Protein AF-A0AA35XHD4-F1 (afdb_monomer_lite)

pLDDT: mean 83.15, std 9.58, range [37.91, 94.62]

Radius of gyration: 16.81 Å; chains: 1; bounding box: 45×22×47 Å

Foldseek 3Di:
DVQVLCVVQVPPDPPCSPVVVVVVVVVVCVVPVVVVVDDPVVVLVVLLVVLVVVLVCCPVHLENDPPDHDPVLVVLLVVLVCLVVRDDPDNSSVVSNVVRVSVVSSNVRVVVVVVVVVD

Structure (mmCIF, N/CA/C/O backbone):
data_AF-A0AA35XHD4-F1
#
_entry.id   AF-A0AA35XHD4-F1
#
loop_
_atom_site.group_PDB
_atom_site.id
_atom_site.type_symbol
_atom_site.label_atom_id
_atom_site.label_alt_id
_atom_site.label_comp_id
_atom_site.label_asym_id
_atom_site.label_entity_id
_atom_site.label_seq_id
_atom_site.pdbx_PDB_ins_code
_atom_site.Cartn_x
_atom_site.Cartn_y
_atom_site.Cartn_z
_atom_site.occupancy
_atom_site.B_iso_or_equiv
_atom_site.auth_seq_id
_atom_site.auth_comp_id
_atom_site.auth_asym_id
_atom_site.auth_atom_id
_atom_site.pdbx_PDB_model_num
ATOM 1 N N . MET A 1 1 ? 9.744 -9.802 -11.964 1.00 55.06 1 MET A N 1
ATOM 2 C CA . MET A 1 1 ? 8.903 -9.117 -12.979 1.00 55.06 1 MET A CA 1
ATOM 3 C C . MET A 1 1 ? 7.653 -9.921 -13.329 1.00 55.06 1 MET A C 1
ATOM 5 O O . MET A 1 1 ? 6.597 -9.325 -13.461 1.00 55.06 1 MET A O 1
ATOM 9 N N . GLN A 1 2 ? 7.755 -11.251 -13.447 1.00 57.47 2 GLN A N 1
ATOM 10 C CA . GLN A 1 2 ? 6.635 -12.116 -13.845 1.00 57.47 2 GLN A CA 1
ATOM 11 C C . GLN A 1 2 ? 5.450 -12.074 -12.864 1.00 57.47 2 GLN A C 1
ATOM 13 O O . GLN A 1 2 ? 4.314 -11.956 -13.306 1.00 57.47 2 GLN A O 1
ATOM 18 N N . HIS A 1 3 ? 5.718 -12.063 -11.554 1.00 66.94 3 HIS A N 1
ATOM 19 C CA . HIS A 1 3 ? 4.668 -12.111 -10.529 1.00 66.94 3 HIS A CA 1
ATOM 20 C C . HIS A 1 3 ? 3.717 -10.904 -10.541 1.00 66.94 3 HIS A C 1
ATOM 22 O O . HIS A 1 3 ? 2.505 -11.082 -10.545 1.00 66.94 3 HIS A O 1
ATOM 28 N N . THR A 1 4 ? 4.230 -9.671 -10.618 1.00 71.94 4 THR A N 1
ATOM 29 C CA . THR A 1 4 ? 3.362 -8.483 -10.689 1.00 71.94 4 THR A CA 1
ATOM 30 C C . THR A 1 4 ? 2.694 -8.352 -12.053 1.00 71.94 4 THR A C 1
ATOM 32 O O . THR A 1 4 ? 1.507 -8.054 -12.118 1.00 71.94 4 THR A O 1
ATOM 35 N N . ALA A 1 5 ? 3.404 -8.644 -13.148 1.00 75.50 5 ALA A N 1
ATOM 36 C CA . ALA A 1 5 ? 2.818 -8.611 -14.489 1.00 75.50 5 ALA A CA 1
ATOM 37 C C . ALA A 1 5 ? 1.604 -9.549 -14.623 1.00 75.50 5 ALA A C 1
ATOM 39 O O . ALA A 1 5 ? 0.631 -9.186 -15.275 1.00 75.50 5 ALA A O 1
ATOM 40 N N . GLN A 1 6 ? 1.634 -10.717 -13.973 1.00 73.12 6 GLN A N 1
ATOM 41 C CA . GLN A 1 6 ? 0.514 -11.657 -13.966 1.00 73.12 6 GLN A CA 1
ATOM 42 C C . GLN A 1 6 ? -0.758 -11.043 -13.370 1.00 73.12 6 GLN A C 1
ATOM 44 O O . G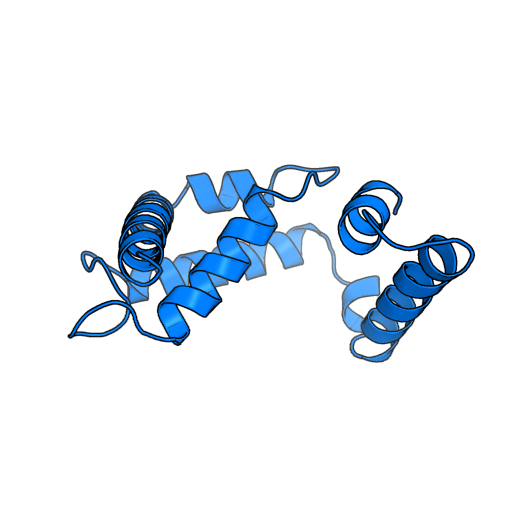LN A 1 6 ? -1.818 -11.165 -13.976 1.00 73.12 6 GLN A O 1
ATOM 49 N N . VAL A 1 7 ? -0.650 -10.341 -12.238 1.00 74.62 7 VAL A N 1
ATOM 50 C CA . VAL A 1 7 ? -1.793 -9.681 -11.580 1.00 74.62 7 VAL A CA 1
ATOM 51 C C . VAL A 1 7 ? -2.334 -8.529 -12.431 1.00 74.62 7 VAL A C 1
ATOM 53 O O . VAL A 1 7 ? -3.537 -8.409 -12.623 1.00 74.62 7 VAL A O 1
ATOM 56 N N . TYR A 1 8 ? -1.455 -7.711 -13.016 1.00 74.94 8 TYR A N 1
ATOM 57 C CA . TYR A 1 8 ? -1.875 -6.585 -13.861 1.00 74.94 8 TYR A CA 1
ATOM 58 C C . TYR A 1 8 ? -2.496 -7.009 -15.200 1.00 74.94 8 TYR A C 1
ATOM 60 O O . TYR A 1 8 ? -3.154 -6.198 -15.851 1.00 74.94 8 TYR A O 1
ATOM 68 N N . CYS A 1 9 ? -2.258 -8.243 -15.652 1.00 80.06 9 CYS A N 1
ATOM 69 C CA . CYS A 1 9 ? -2.640 -8.695 -16.991 1.00 80.06 9 CYS A CA 1
ATOM 70 C C . CYS A 1 9 ? -3.555 -9.913 -17.025 1.00 80.06 9 CYS A C 1
ATOM 72 O O . CYS A 1 9 ? -3.860 -10.390 -18.123 1.00 80.06 9 CYS A O 1
ATOM 74 N N . SER A 1 10 ? -4.014 -10.411 -15.875 1.00 75.25 10 SER A N 1
ATOM 75 C CA . SER A 1 10 ? -4.993 -11.494 -15.808 1.00 75.25 10 SER A CA 1
ATOM 76 C C . SER A 1 10 ? -6.322 -11.022 -16.413 1.00 75.25 10 SER A C 1
ATOM 78 O O . SER A 1 10 ? -7.141 -10.408 -15.738 1.00 75.25 10 SER A O 1
ATOM 80 N N . GLY A 1 11 ? -6.501 -11.247 -17.715 1.00 82.31 11 GLY A N 1
ATOM 81 C CA . GLY A 1 11 ? -7.702 -10.875 -18.469 1.00 82.31 11 GLY A CA 1
ATOM 82 C C . GLY A 1 11 ? -7.446 -10.031 -19.722 1.00 82.31 11 GLY A C 1
ATOM 83 O O . GLY A 1 11 ? -8.382 -9.774 -20.474 1.00 82.31 11 GLY A O 1
ATOM 84 N N . MET A 1 12 ? -6.202 -9.618 -19.993 1.00 87.19 12 MET A N 1
ATOM 85 C CA . MET A 1 12 ? -5.890 -8.812 -21.183 1.00 87.19 12 MET A CA 1
ATOM 86 C C . MET A 1 12 ? -5.514 -9.678 -22.402 1.00 87.19 12 MET A C 1
ATOM 88 O O . MET A 1 12 ? -4.706 -10.604 -22.268 1.00 87.19 12 MET A O 1
ATOM 92 N N . PRO A 1 13 ? -6.020 -9.362 -23.612 1.00 89.00 13 PRO A N 1
ATOM 93 C CA . PRO A 1 13 ? -5.636 -10.060 -24.835 1.00 89.00 13 PRO A CA 1
ATOM 94 C C . PRO A 1 13 ? -4.213 -9.695 -25.285 1.00 89.00 13 PRO A C 1
ATOM 96 O O . PRO A 1 13 ? -3.611 -8.705 -24.853 1.00 89.00 13 PRO A O 1
ATOM 99 N N . TRP A 1 14 ? -3.656 -10.500 -26.190 1.00 86.19 14 TRP A N 1
ATOM 100 C CA . TRP A 1 14 ? -2.427 -10.138 -26.895 1.00 86.19 14 TRP A CA 1
ATOM 101 C C . TRP A 1 14 ? -2.704 -8.968 -27.859 1.00 86.19 14 TRP A C 1
ATOM 103 O O . TRP A 1 14 ? -3.748 -8.981 -28.510 1.00 86.19 14 TRP A O 1
ATOM 113 N N . PRO A 1 15 ? -1.813 -7.961 -27.973 1.00 89.69 15 PRO A N 1
ATOM 114 C CA . PRO A 1 15 ? -0.488 -7.837 -27.346 1.00 89.69 15 PRO A CA 1
ATOM 115 C C . PRO A 1 15 ? -0.474 -7.071 -26.010 1.00 89.69 15 PRO A C 1
ATOM 117 O O . PRO A 1 15 ? 0.578 -6.968 -25.373 1.00 89.69 15 PRO A O 1
ATOM 120 N N . LEU A 1 16 ? -1.618 -6.541 -25.563 1.00 87.75 16 LEU A N 1
ATOM 121 C CA . LEU A 1 16 ? -1.720 -5.645 -24.403 1.00 87.75 16 LEU A CA 1
ATOM 122 C C . LEU A 1 16 ? -1.140 -6.248 -23.120 1.00 87.75 16 LEU A C 1
ATOM 124 O O . LEU A 1 16 ? -0.461 -5.541 -22.378 1.00 87.75 16 LEU A O 1
ATOM 128 N N . ARG A 1 17 ? -1.295 -7.561 -22.912 1.00 87.19 17 ARG A N 1
ATOM 129 C CA . ARG A 1 17 ? -0.718 -8.271 -21.754 1.00 87.19 17 ARG A CA 1
ATOM 130 C C . ARG A 1 17 ? 0.805 -8.129 -21.602 1.00 87.19 17 ARG A C 1
ATOM 132 O O . ARG A 1 17 ? 1.339 -8.358 -20.525 1.00 87.19 17 ARG A O 1
ATOM 139 N N . HIS A 1 18 ? 1.521 -7.808 -22.680 1.00 84.44 18 HIS A N 1
ATOM 140 C CA . HIS A 1 18 ? 2.971 -7.596 -22.651 1.00 84.44 18 HIS A CA 1
ATOM 141 C C . HIS A 1 18 ? 3.328 -6.111 -22.574 1.00 84.44 18 HIS A C 1
ATOM 143 O O . HIS A 1 18 ? 4.277 -5.735 -21.889 1.00 84.44 18 HIS A O 1
ATOM 149 N N . ILE A 1 19 ? 2.552 -5.268 -23.255 1.00 89.81 19 ILE A N 1
ATOM 150 C CA . ILE A 1 19 ? 2.818 -3.832 -23.365 1.00 89.81 19 ILE A CA 1
ATOM 151 C C . ILE A 1 19 ? 2.460 -3.108 -22.062 1.00 89.81 19 ILE A C 1
ATOM 153 O O . ILE A 1 19 ? 3.233 -2.279 -21.586 1.00 89.81 19 ILE A O 1
ATOM 157 N N . VAL A 1 20 ? 1.316 -3.432 -21.451 1.00 89.56 20 VAL A N 1
ATOM 158 C CA . VAL A 1 20 ? 0.798 -2.710 -20.278 1.00 89.56 20 VAL A CA 1
ATOM 159 C C . VAL A 1 20 ? 1.745 -2.785 -19.071 1.00 89.56 20 VAL A C 1
ATOM 161 O O . VAL A 1 20 ? 2.054 -1.727 -18.522 1.00 89.56 20 VAL A O 1
ATOM 164 N N . PRO A 1 21 ? 2.288 -3.950 -18.661 1.00 89.06 21 PRO A N 1
ATOM 165 C CA . PRO A 1 21 ? 3.240 -4.007 -17.549 1.00 89.06 21 PRO A CA 1
ATOM 166 C C . PRO A 1 21 ? 4.514 -3.213 -17.818 1.00 89.06 21 PRO A C 1
ATOM 168 O O . PRO A 1 21 ? 5.066 -2.598 -16.904 1.00 89.06 21 PRO A O 1
ATOM 171 N N . TRP A 1 22 ? 4.983 -3.227 -19.069 1.00 88.06 22 TRP A N 1
ATOM 172 C CA . TRP A 1 22 ? 6.163 -2.474 -19.473 1.00 88.06 22 TRP A CA 1
ATOM 173 C C . TRP A 1 22 ? 5.916 -0.967 -19.360 1.00 88.06 22 TRP A C 1
ATOM 175 O O . TRP A 1 22 ? 6.699 -0.284 -18.702 1.00 88.06 22 TRP A O 1
ATOM 185 N N . LEU A 1 23 ? 4.793 -0.474 -19.895 1.00 90.19 23 LEU A N 1
ATOM 186 C CA . LEU A 1 23 ? 4.395 0.932 -19.782 1.00 90.19 23 LEU A CA 1
ATOM 187 C C . LEU A 1 23 ? 4.224 1.360 -18.322 1.00 90.19 23 LEU A C 1
ATOM 189 O O . LEU A 1 23 ? 4.778 2.378 -17.920 1.00 90.19 23 LEU A O 1
ATOM 193 N N . ARG A 1 24 ? 3.525 0.561 -17.505 1.00 87.94 24 ARG A N 1
ATOM 194 C CA . ARG A 1 24 ? 3.319 0.860 -16.079 1.00 87.94 24 ARG A CA 1
ATOM 195 C C . ARG A 1 24 ? 4.625 0.936 -15.307 1.00 87.94 24 ARG A C 1
ATOM 197 O O . ARG A 1 24 ? 4.802 1.817 -14.472 1.00 87.94 24 ARG A O 1
ATOM 204 N N . ARG A 1 25 ? 5.566 0.036 -15.591 1.00 86.44 25 ARG A N 1
ATOM 205 C CA . ARG A 1 25 ? 6.887 0.103 -14.971 1.00 86.44 25 ARG A CA 1
ATOM 206 C C . ARG A 1 25 ? 7.653 1.334 -15.443 1.00 86.44 25 ARG A C 1
ATOM 208 O O . ARG A 1 25 ? 8.231 2.008 -14.602 1.00 86.44 25 ARG A O 1
ATOM 215 N N . ALA A 1 26 ? 7.666 1.620 -16.744 1.00 87.88 26 ALA A N 1
ATOM 216 C CA . ALA A 1 26 ? 8.344 2.797 -17.281 1.00 87.88 26 ALA A CA 1
ATOM 217 C C . A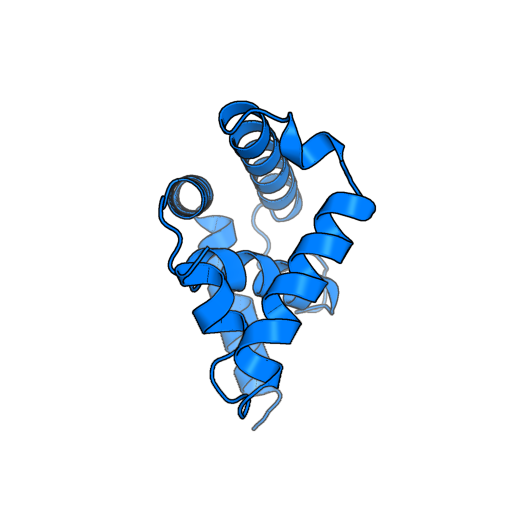LA A 1 26 ? 7.815 4.086 -16.633 1.00 87.88 26 ALA A C 1
ATOM 219 O O . ALA A 1 26 ? 8.607 4.889 -16.156 1.00 87.88 26 ALA A O 1
ATOM 220 N N . GLU A 1 27 ? 6.492 4.215 -16.509 1.00 88.94 27 GLU A N 1
ATOM 221 C CA . GLU A 1 27 ? 5.824 5.326 -15.825 1.00 88.94 27 GLU A CA 1
ATOM 222 C C . GLU A 1 27 ? 6.300 5.486 -14.371 1.00 88.94 27 GLU A C 1
ATOM 224 O O . GLU A 1 27 ? 6.699 6.578 -13.970 1.00 88.94 27 GLU A O 1
ATOM 229 N N . LEU A 1 28 ? 6.327 4.400 -13.589 1.00 85.50 28 LEU A N 1
ATOM 230 C CA . LEU A 1 28 ? 6.792 4.433 -12.195 1.00 85.50 28 LEU A CA 1
ATOM 231 C C . LEU A 1 28 ? 8.267 4.837 -12.078 1.00 85.50 28 LEU A C 1
ATOM 233 O O . LEU A 1 28 ? 8.621 5.638 -11.215 1.00 85.50 28 LEU A O 1
ATOM 237 N N . LEU A 1 29 ? 9.118 4.300 -12.955 1.00 85.62 29 LEU A N 1
ATOM 238 C CA . LEU A 1 29 ? 10.549 4.607 -12.969 1.00 85.62 29 LEU A CA 1
ATOM 239 C C . LEU A 1 29 ? 10.833 6.049 -13.397 1.00 85.62 29 LEU A C 1
ATOM 241 O O . LEU A 1 29 ? 11.790 6.648 -12.914 1.00 85.62 29 LEU A O 1
ATOM 245 N N . TRP A 1 30 ? 10.017 6.600 -14.296 1.00 85.81 30 TRP A N 1
ATOM 246 C CA . TRP A 1 30 ? 10.121 7.995 -14.720 1.00 85.81 30 TRP A CA 1
ATOM 247 C C . TRP A 1 30 ? 9.611 8.958 -1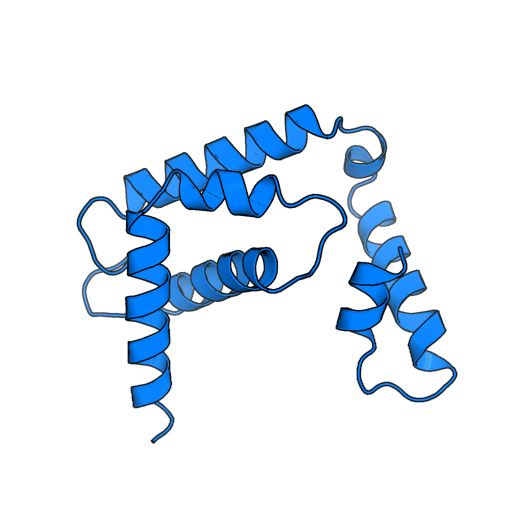3.656 1.00 85.81 30 TRP A C 1
ATOM 249 O O . TRP A 1 30 ? 10.192 10.026 -13.484 1.00 85.81 30 TRP A O 1
ATOM 259 N N . ARG A 1 31 ? 8.546 8.586 -12.935 1.00 86.19 31 ARG A N 1
ATOM 260 C CA . ARG A 1 31 ? 7.969 9.439 -11.893 1.00 86.19 31 ARG A CA 1
ATOM 261 C C . ARG A 1 31 ? 8.889 9.571 -10.686 1.00 86.19 31 ARG A C 1
ATOM 263 O O . ARG A 1 31 ? 9.019 10.665 -10.154 1.00 86.19 31 ARG A O 1
ATOM 270 N N . ASP A 1 32 ? 9.530 8.479 -10.279 1.00 83.44 32 ASP A N 1
ATOM 271 C CA . ASP A 1 32 ? 10.418 8.464 -9.120 1.00 83.44 32 ASP A CA 1
ATOM 272 C C . ASP A 1 32 ? 11.629 7.556 -9.360 1.00 83.44 32 ASP A C 1
ATOM 274 O O . ASP A 1 32 ? 11.673 6.385 -8.967 1.00 83.44 32 ASP A O 1
ATOM 278 N N . TRP A 1 33 ? 12.673 8.134 -9.954 1.00 82.62 33 TRP A N 1
ATOM 279 C CA . TRP A 1 33 ? 13.952 7.448 -10.167 1.00 82.62 33 TRP A CA 1
ATOM 280 C C . TRP A 1 33 ? 14.597 6.973 -8.853 1.00 82.62 33 TRP A C 1
ATOM 282 O O . TRP A 1 33 ? 15.354 6.003 -8.849 1.00 82.62 33 TRP A O 1
ATOM 292 N N . LYS A 1 34 ? 14.258 7.623 -7.729 1.00 83.19 34 LYS A N 1
ATOM 293 C CA . LYS A 1 34 ? 14.735 7.296 -6.379 1.00 83.19 34 LYS A CA 1
ATOM 294 C C . LYS A 1 34 ? 14.493 5.824 -6.022 1.00 83.19 34 LYS A C 1
ATOM 296 O O . LYS A 1 34 ? 15.347 5.202 -5.394 1.00 83.19 34 LYS A O 1
ATOM 301 N N . TRP A 1 35 ? 13.388 5.222 -6.463 1.00 79.94 35 TRP A N 1
ATOM 302 C CA . TRP A 1 35 ? 13.080 3.821 -6.141 1.00 79.94 35 TRP A CA 1
ATOM 303 C C . TRP A 1 35 ? 14.032 2.810 -6.794 1.00 79.94 35 TRP A C 1
ATOM 305 O O . TRP A 1 35 ? 14.090 1.669 -6.350 1.00 79.94 35 TRP A O 1
ATOM 315 N N . LEU A 1 36 ? 14.799 3.202 -7.820 1.00 80.81 36 LEU A N 1
ATOM 316 C CA . LEU A 1 36 ? 15.817 2.333 -8.428 1.00 80.81 36 LEU A CA 1
ATOM 317 C C . LEU A 1 36 ? 17.075 2.199 -7.572 1.00 80.81 36 LEU A C 1
ATOM 319 O O . LEU A 1 36 ? 17.774 1.194 -7.674 1.00 80.81 36 LEU A O 1
ATOM 323 N N . THR A 1 37 ? 17.381 3.222 -6.777 1.00 84.50 37 THR A N 1
ATOM 324 C CA . THR A 1 37 ? 18.594 3.293 -5.954 1.00 84.50 37 THR A CA 1
ATOM 325 C C . THR A 1 37 ? 18.316 3.056 -4.474 1.00 84.50 37 THR A C 1
ATOM 327 O O . THR A 1 37 ? 19.252 2.827 -3.710 1.00 84.50 37 THR A O 1
ATOM 330 N N . THR A 1 38 ? 17.044 3.097 -4.070 1.00 86.62 38 THR A N 1
ATOM 331 C CA . THR A 1 38 ? 16.630 2.867 -2.684 1.00 86.62 38 THR A CA 1
ATOM 332 C C . THR A 1 38 ? 16.868 1.411 -2.310 1.00 86.62 38 THR A C 1
ATOM 334 O O . THR A 1 38 ? 16.492 0.494 -3.048 1.00 86.62 38 THR A O 1
ATOM 337 N N . LYS A 1 39 ? 17.500 1.193 -1.156 1.00 90.50 39 LYS A N 1
ATOM 338 C CA . LYS A 1 39 ? 17.728 -0.156 -0.652 1.00 90.50 39 LYS A CA 1
ATOM 339 C C . LYS A 1 39 ? 16.419 -0.748 -0.167 1.00 90.50 39 LYS A C 1
ATOM 341 O O . LYS A 1 39 ? 15.537 -0.053 0.329 1.00 90.50 39 LYS A O 1
ATOM 346 N N . LYS A 1 40 ? 16.314 -2.064 -0.289 1.00 89.38 40 LYS A N 1
ATOM 347 C CA . LYS A 1 40 ? 15.143 -2.813 0.155 1.00 89.38 40 LYS A CA 1
ATOM 348 C C . LYS A 1 40 ? 14.859 -2.566 1.640 1.00 89.38 40 LYS A C 1
ATOM 350 O O . LYS A 1 40 ? 13.709 -2.373 2.010 1.00 89.38 40 LYS A O 1
ATOM 355 N N . GLU A 1 41 ? 15.902 -2.519 2.461 1.00 90.69 41 GLU A N 1
ATOM 356 C CA . GLU A 1 41 ? 15.816 -2.307 3.908 1.00 90.69 41 GLU A CA 1
ATOM 357 C C . GLU A 1 41 ? 15.196 -0.947 4.249 1.00 90.69 41 GLU A C 1
ATOM 359 O O . GLU A 1 41 ? 14.331 -0.879 5.120 1.00 90.69 41 GLU A O 1
ATOM 364 N N . ASP A 1 42 ? 15.562 0.105 3.511 1.00 91.50 42 ASP A N 1
ATOM 365 C CA . ASP A 1 42 ? 14.999 1.447 3.689 1.00 91.50 42 ASP A CA 1
ATOM 366 C C . ASP A 1 42 ? 13.493 1.446 3.367 1.00 91.50 42 ASP A C 1
ATOM 368 O O . ASP A 1 42 ? 12.691 2.005 4.110 1.00 91.50 42 ASP A O 1
ATOM 372 N N . ILE A 1 43 ? 13.082 0.738 2.304 1.00 90.56 43 ILE A N 1
ATOM 373 C CA . ILE A 1 43 ? 11.664 0.598 1.923 1.00 90.56 43 ILE A CA 1
ATOM 374 C C . ILE A 1 43 ? 10.877 -0.136 3.013 1.00 90.56 43 ILE A C 1
ATOM 376 O O . ILE A 1 43 ? 9.761 0.259 3.347 1.00 90.56 43 ILE A O 1
ATOM 380 N N . LEU A 1 44 ? 11.444 -1.208 3.573 1.00 92.12 44 LEU A N 1
ATOM 381 C CA . LEU A 1 44 ? 10.811 -1.952 4.663 1.00 92.12 44 LEU A CA 1
ATOM 382 C C . LEU A 1 44 ? 10.704 -1.099 5.931 1.00 92.12 44 LEU A C 1
ATOM 384 O O . LEU A 1 44 ? 9.696 -1.181 6.633 1.00 92.12 44 LEU A O 1
ATOM 388 N N . GLN A 1 45 ? 11.708 -0.269 6.218 1.00 94.44 45 GLN A N 1
ATOM 389 C CA . GLN A 1 45 ? 11.685 0.651 7.352 1.00 94.44 45 GLN A CA 1
ATOM 390 C C . GLN A 1 45 ? 10.616 1.737 7.179 1.00 94.44 45 GLN A C 1
ATOM 392 O O . GLN A 1 45 ? 9.830 1.964 8.101 1.00 94.44 45 GLN A O 1
ATOM 397 N N . ASP A 1 46 ? 10.535 2.353 6.000 1.00 92.38 46 ASP A N 1
ATOM 398 C CA . ASP A 1 46 ? 9.496 3.333 5.671 1.00 92.38 46 ASP A CA 1
ATOM 399 C C . ASP A 1 46 ? 8.098 2.704 5.764 1.00 92.38 46 ASP A C 1
ATOM 401 O O . ASP A 1 46 ? 7.166 3.298 6.313 1.00 92.38 46 ASP A O 1
ATOM 405 N N . PHE A 1 47 ? 7.951 1.464 5.291 1.00 92.44 47 PHE A N 1
ATOM 406 C CA . PHE A 1 47 ? 6.696 0.727 5.381 1.00 92.44 47 PHE A CA 1
ATOM 407 C C . PHE A 1 47 ? 6.299 0.413 6.832 1.00 92.44 47 PHE A C 1
ATOM 409 O O . PHE A 1 47 ? 5.139 0.610 7.201 1.00 92.44 47 PHE A O 1
ATOM 416 N N . ARG A 1 48 ? 7.253 0.001 7.682 1.00 94.19 48 ARG A N 1
ATOM 417 C CA . ARG A 1 48 ? 7.031 -0.160 9.132 1.00 94.19 48 ARG A CA 1
ATOM 418 C C . ARG A 1 48 ? 6.587 1.153 9.772 1.00 94.19 48 ARG A C 1
ATOM 420 O O . ARG A 1 48 ? 5.595 1.164 10.491 1.00 94.19 48 ARG A O 1
ATOM 427 N N . ALA A 1 49 ? 7.249 2.266 9.458 1.00 94.62 49 ALA A N 1
ATOM 428 C CA . ALA A 1 49 ? 6.886 3.579 9.990 1.00 94.62 49 ALA A CA 1
ATOM 429 C C . ALA A 1 49 ? 5.465 4.012 9.576 1.00 94.62 49 ALA A C 1
ATOM 431 O O . ALA A 1 49 ? 4.727 4.588 10.380 1.00 94.62 49 ALA A O 1
ATOM 432 N N . ALA A 1 50 ? 5.051 3.702 8.343 1.00 92.00 50 ALA A N 1
ATOM 433 C CA . ALA A 1 50 ? 3.683 3.933 7.886 1.00 92.00 50 ALA A CA 1
ATOM 434 C C . ALA A 1 50 ? 2.668 3.057 8.643 1.00 92.00 50 ALA A C 1
ATOM 436 O O . ALA A 1 50 ? 1.643 3.569 9.099 1.00 92.00 50 ALA A O 1
ATOM 437 N N . CYS A 1 51 ? 2.966 1.766 8.832 1.00 91.38 51 CYS A N 1
ATOM 438 C CA . CYS A 1 51 ? 2.131 0.859 9.623 1.00 91.38 51 CYS A CA 1
ATOM 439 C C . CYS A 1 51 ? 2.019 1.323 11.081 1.00 91.38 51 CYS A C 1
ATOM 441 O O . CYS A 1 51 ? 0.913 1.372 11.611 1.00 91.38 51 CYS A O 1
ATOM 443 N N . ASP A 1 52 ? 3.117 1.769 11.696 1.00 93.69 52 ASP A N 1
ATOM 444 C CA . ASP A 1 52 ? 3.128 2.361 13.038 1.00 93.69 52 ASP A CA 1
ATOM 445 C C . ASP A 1 52 ? 2.212 3.584 13.132 1.00 93.69 52 ASP A C 1
ATOM 447 O O . ASP A 1 52 ? 1.458 3.733 14.096 1.00 93.69 52 ASP A O 1
ATOM 451 N N . ALA A 1 53 ? 2.284 4.488 12.154 1.00 92.44 53 ALA A N 1
ATOM 452 C CA . ALA A 1 53 ? 1.459 5.689 12.132 1.00 92.44 53 ALA A CA 1
ATOM 453 C C . ALA A 1 53 ? -0.032 5.344 11.996 1.00 92.44 53 ALA A C 1
ATOM 455 O O . ALA A 1 53 ? -0.857 5.893 12.729 1.00 92.44 53 ALA A O 1
ATOM 456 N N . LEU A 1 54 ? -0.369 4.403 11.107 1.00 90.38 54 LEU A N 1
ATOM 457 C CA . LEU A 1 54 ? -1.736 3.913 10.914 1.00 90.38 54 LEU A CA 1
ATOM 458 C C . LEU A 1 54 ? -2.256 3.208 12.170 1.00 90.38 54 LEU A C 1
ATOM 460 O O . LEU A 1 54 ? -3.333 3.546 12.655 1.00 90.38 54 LEU A O 1
ATOM 464 N N . HIS A 1 55 ? -1.465 2.300 12.742 1.00 89.88 55 HIS A N 1
ATOM 465 C CA . HIS A 1 55 ? -1.766 1.593 13.984 1.00 89.88 55 HIS A CA 1
ATOM 466 C C . HIS A 1 55 ? -2.058 2.572 15.125 1.00 89.88 55 HIS A C 1
ATOM 468 O O . HIS A 1 55 ? -3.084 2.455 15.793 1.00 89.88 55 HIS A O 1
ATOM 474 N N . LYS A 1 56 ? -1.182 3.566 15.331 1.00 91.56 56 LYS A N 1
ATOM 475 C CA . LYS A 1 56 ? -1.342 4.588 16.378 1.00 91.56 56 LYS A CA 1
ATOM 476 C C . LYS A 1 56 ? -2.570 5.457 16.143 1.00 91.56 56 LYS A C 1
ATOM 478 O O . LYS A 1 56 ? -3.254 5.817 17.097 1.00 91.56 56 LYS A O 1
ATOM 483 N N . ARG A 1 57 ? -2.841 5.811 14.883 1.00 89.81 57 ARG A N 1
ATOM 484 C CA . ARG A 1 57 ? -4.005 6.622 14.516 1.00 89.81 57 ARG A CA 1
ATOM 485 C C . ARG A 1 57 ? -5.313 5.868 14.745 1.00 89.81 57 ARG A C 1
ATOM 487 O O . ARG A 1 57 ? -6.274 6.485 15.195 1.00 89.81 57 ARG A O 1
ATOM 494 N N . LEU A 1 58 ? -5.334 4.574 14.442 1.00 89.00 58 LEU A N 1
ATOM 495 C CA . LEU A 1 58 ? -6.481 3.700 14.664 1.00 89.00 58 LEU A CA 1
ATOM 496 C C . LEU A 1 58 ? -6.711 3.461 16.166 1.00 89.00 58 LEU A C 1
ATOM 498 O O . LEU A 1 58 ? -7.836 3.559 16.656 1.00 89.00 58 LEU A O 1
ATOM 502 N N . GLY A 1 59 ? -5.639 3.204 16.921 1.00 88.31 59 GLY A N 1
ATOM 503 C CA . GLY A 1 59 ? -5.714 2.916 18.351 1.00 88.31 59 GLY A CA 1
ATOM 504 C C . GLY A 1 59 ? -6.624 1.717 18.627 1.00 88.31 59 GLY A C 1
ATOM 505 O O . GLY A 1 59 ? -6.413 0.641 18.071 1.00 88.31 59 GLY A O 1
ATOM 506 N N . ASN A 1 60 ? -7.649 1.933 19.458 1.00 85.19 60 ASN A N 1
ATOM 507 C CA . ASN A 1 60 ? -8.676 0.941 19.805 1.00 85.19 60 ASN A CA 1
ATOM 508 C C . ASN A 1 60 ? -9.988 1.130 19.021 1.00 85.19 60 ASN A C 1
ATOM 510 O O . ASN A 1 60 ? -11.027 0.632 19.447 1.00 85.19 60 ASN A O 1
ATOM 514 N N . ARG A 1 61 ? -9.977 1.922 17.944 1.00 84.62 61 ARG A N 1
ATOM 515 C CA . ARG A 1 61 ? -11.161 2.158 17.111 1.00 84.62 61 ARG A CA 1
ATOM 516 C C . ARG A 1 61 ? -11.231 1.124 15.993 1.00 84.62 61 ARG A C 1
ATOM 518 O O . ARG A 1 61 ? -10.206 0.649 15.518 1.00 84.62 61 ARG A O 1
ATOM 525 N N . ASP A 1 62 ? -12.445 0.868 15.522 1.00 81.81 62 ASP A N 1
ATOM 526 C CA . ASP A 1 62 ? -12.697 -0.022 14.384 1.00 81.81 62 ASP A CA 1
ATOM 527 C C . ASP A 1 62 ? -12.644 0.700 13.022 1.00 81.81 62 ASP A C 1
ATOM 529 O O . ASP A 1 62 ? -12.694 0.058 11.976 1.00 81.81 62 ASP A O 1
ATOM 533 N N . ALA A 1 63 ? -12.535 2.034 13.031 1.00 83.75 63 ALA A N 1
ATOM 534 C CA . ALA A 1 63 ? -12.385 2.895 11.859 1.00 83.75 63 ALA A CA 1
ATOM 535 C C . ALA A 1 63 ? -11.567 4.155 12.203 1.00 83.75 63 ALA A C 1
ATOM 537 O O . ALA A 1 63 ? -11.462 4.552 13.370 1.00 83.75 63 ALA A O 1
ATOM 538 N N . PHE A 1 64 ? -11.000 4.811 11.189 1.00 84.81 64 PHE A N 1
ATOM 539 C CA . PHE A 1 64 ? -10.215 6.039 11.349 1.00 84.81 64 PHE A CA 1
ATOM 540 C C . PHE A 1 64 ? -11.056 7.256 11.742 1.00 84.81 64 PHE A C 1
ATOM 542 O O . PHE A 1 64 ? -10.519 8.201 12.333 1.00 84.81 64 PHE A O 1
ATOM 549 N N . PHE A 1 65 ? -12.349 7.247 11.420 1.00 82.25 65 PHE A N 1
ATOM 550 C CA . PHE A 1 65 ? -13.281 8.327 11.722 1.00 82.25 65 PHE A CA 1
ATOM 551 C C . PHE A 1 65 ? -14.510 7.819 12.470 1.00 82.25 65 PHE A C 1
ATOM 553 O O . PHE A 1 65 ? -14.913 6.663 12.353 1.00 82.25 65 PHE A O 1
ATOM 560 N N . ASP A 1 66 ? -15.105 8.718 13.246 1.00 77.38 66 ASP A N 1
ATOM 561 C CA . ASP A 1 66 ? -16.332 8.444 13.981 1.00 77.38 66 ASP A CA 1
ATOM 562 C C . ASP A 1 66 ? -17.529 8.503 13.012 1.00 77.38 66 ASP A C 1
ATOM 564 O O . ASP A 1 66 ? -17.606 9.397 12.169 1.00 77.38 66 ASP A O 1
ATOM 568 N N . GLY A 1 67 ? -18.462 7.549 13.119 1.00 77.25 67 GLY A N 1
ATOM 569 C CA . GLY A 1 67 ? -19.634 7.457 12.232 1.00 77.25 67 GLY A CA 1
ATOM 570 C C . GLY A 1 67 ? -19.602 6.325 11.197 1.00 77.25 67 GLY A C 1
ATOM 571 O O . GLY A 1 67 ? -20.516 6.240 10.381 1.00 77.25 67 GLY A O 1
ATOM 572 N N . GLY A 1 68 ? -18.605 5.435 11.252 1.00 74.44 68 GLY A N 1
ATOM 573 C CA . GLY A 1 68 ? -18.526 4.230 10.418 1.00 74.44 68 GLY A CA 1
ATOM 574 C C . GLY A 1 68 ? -17.442 4.296 9.332 1.00 74.44 68 GLY A C 1
ATOM 575 O O . GLY A 1 68 ? -16.637 5.228 9.330 1.00 74.44 68 GLY A O 1
ATOM 576 N N . PRO A 1 69 ? -17.398 3.307 8.417 1.00 80.06 69 PRO A N 1
ATOM 577 C CA . PRO A 1 69 ? -16.390 3.233 7.363 1.00 80.06 69 PRO A CA 1
ATOM 578 C C . PRO A 1 69 ? -16.440 4.466 6.462 1.00 80.06 69 PRO A C 1
ATOM 580 O O . PRO A 1 69 ? -17.444 4.735 5.801 1.00 80.06 69 PRO A O 1
ATOM 583 N N . SER A 1 70 ? -15.340 5.201 6.396 1.00 84.81 70 SER A N 1
ATOM 584 C CA . SER A 1 70 ? -15.158 6.305 5.462 1.00 84.81 70 SER A CA 1
ATOM 585 C C . SER A 1 70 ? -14.465 5.841 4.176 1.00 84.81 70 SER A C 1
ATOM 587 O O . SER A 1 70 ? -13.856 4.773 4.110 1.00 84.81 70 SER A O 1
ATOM 589 N N . CYS A 1 71 ? -14.481 6.690 3.145 1.00 84.50 71 CYS A N 1
ATOM 590 C CA . CYS A 1 71 ? -13.708 6.461 1.919 1.00 84.50 71 CYS A CA 1
ATOM 591 C C . CYS A 1 71 ? -12.207 6.256 2.208 1.00 84.50 71 CYS A C 1
ATOM 593 O O . CYS A 1 71 ? -11.546 5.457 1.546 1.00 84.50 71 CYS A 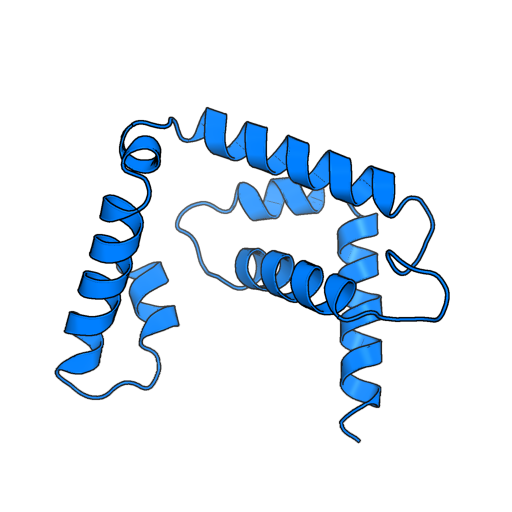O 1
ATOM 595 N N . LEU A 1 72 ? -11.677 6.922 3.240 1.00 85.62 72 LEU A N 1
ATOM 596 C CA . LEU A 1 72 ? -10.293 6.736 3.663 1.00 85.62 72 LEU A CA 1
ATOM 597 C C . LEU A 1 72 ? -10.059 5.323 4.205 1.00 85.62 72 LEU A C 1
ATOM 599 O O . LEU A 1 72 ? -9.047 4.715 3.868 1.00 85.62 72 LEU A O 1
ATOM 603 N N . ASP A 1 73 ? -10.991 4.785 4.996 1.00 85.69 73 ASP A N 1
ATOM 604 C CA . ASP A 1 73 ? -10.879 3.430 5.540 1.00 85.69 73 ASP A CA 1
ATOM 605 C C . ASP A 1 73 ? -10.836 2.385 4.421 1.00 85.69 73 ASP A C 1
ATOM 607 O O . ASP A 1 73 ? -9.992 1.489 4.428 1.00 85.69 73 ASP A O 1
ATOM 611 N N . VAL A 1 74 ? -11.694 2.553 3.412 1.00 86.38 74 VAL A N 1
ATOM 612 C CA . VAL A 1 74 ? -11.728 1.695 2.219 1.00 86.38 74 VAL A CA 1
ATOM 613 C C . VAL A 1 74 ? -10.431 1.811 1.418 1.00 86.38 74 VAL A C 1
ATOM 615 O O . VAL A 1 74 ? -9.890 0.798 0.971 1.00 86.38 74 VAL A O 1
ATOM 618 N N . LEU A 1 75 ? -9.896 3.024 1.256 1.00 87.44 75 LEU A N 1
ATOM 619 C CA . LEU A 1 75 ? -8.637 3.235 0.548 1.00 87.44 75 LEU A CA 1
ATOM 620 C C . LEU A 1 75 ? -7.478 2.530 1.266 1.00 87.44 75 LEU A C 1
ATOM 622 O O . LEU A 1 75 ? -6.738 1.776 0.634 1.00 87.44 75 LEU A O 1
ATOM 626 N N . VAL A 1 76 ? -7.352 2.708 2.583 1.00 87.50 76 VAL A N 1
ATOM 627 C CA . VAL A 1 76 ? -6.310 2.044 3.383 1.00 87.50 76 VAL A CA 1
ATOM 628 C C . VAL A 1 76 ? -6.470 0.524 3.339 1.00 87.50 76 VAL A C 1
ATOM 630 O O . VAL A 1 76 ? -5.488 -0.168 3.064 1.00 87.50 76 VAL A O 1
ATOM 633 N N . LEU A 1 77 ? -7.692 0.006 3.521 1.00 86.31 77 LEU A N 1
ATOM 634 C CA . LEU A 1 77 ? -7.999 -1.420 3.373 1.00 86.31 77 LEU A CA 1
ATOM 635 C C . LEU A 1 77 ? -7.516 -1.939 2.017 1.00 86.31 77 LEU A C 1
ATOM 637 O O . LEU A 1 77 ? -6.822 -2.950 1.962 1.00 86.31 77 LEU A O 1
ATOM 641 N N . SER A 1 78 ? -7.851 -1.245 0.927 1.00 85.31 78 SER A N 1
ATOM 642 C CA . SER A 1 78 ? -7.504 -1.693 -0.423 1.00 85.31 78 SER A CA 1
ATOM 643 C C . SER A 1 78 ? -5.991 -1.801 -0.629 1.00 85.31 78 SER A C 1
ATOM 645 O O . SER A 1 78 ? -5.519 -2.763 -1.234 1.00 85.31 78 SER A O 1
ATOM 647 N N . HIS A 1 79 ? -5.213 -0.871 -0.067 1.00 87.62 79 HIS A N 1
ATOM 648 C CA . HIS A 1 79 ? -3.755 -0.910 -0.137 1.00 87.62 79 HIS A CA 1
ATOM 649 C C . HIS A 1 79 ? -3.171 -2.061 0.683 1.00 87.62 79 HIS A C 1
ATOM 651 O O . HIS A 1 79 ? -2.337 -2.810 0.173 1.00 87.62 79 HI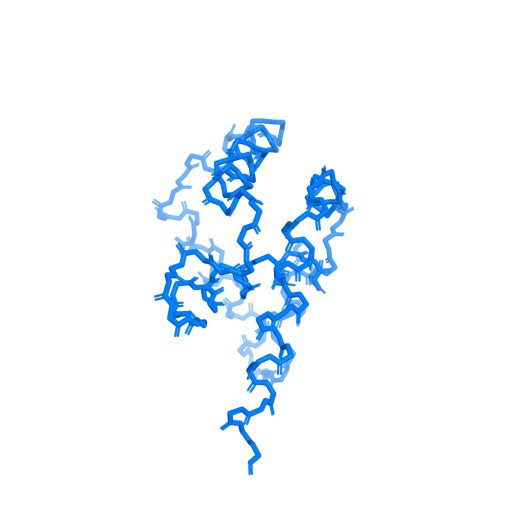S A O 1
ATOM 657 N N . VAL A 1 80 ? -3.629 -2.235 1.924 1.00 85.88 80 VAL A N 1
ATOM 658 C CA . VAL A 1 80 ? -3.180 -3.330 2.797 1.00 85.88 80 VAL A CA 1
ATOM 659 C C . VAL A 1 80 ? -3.536 -4.682 2.178 1.00 85.88 80 VAL A C 1
ATOM 661 O O . VAL A 1 80 ? -2.690 -5.568 2.067 1.00 85.88 80 VAL A O 1
ATOM 664 N N . GLN A 1 81 ? -4.763 -4.830 1.683 1.00 83.12 81 GLN A N 1
ATOM 665 C CA . GLN A 1 81 ? -5.223 -6.062 1.059 1.00 83.12 81 GLN A CA 1
ATOM 666 C C . GLN A 1 81 ? -4.503 -6.350 -0.262 1.00 83.12 81 GLN A C 1
ATOM 668 O O . GLN A 1 81 ? -4.191 -7.508 -0.534 1.00 83.12 81 GLN A O 1
ATOM 673 N N . ALA A 1 82 ? -4.172 -5.332 -1.061 1.00 84.31 82 ALA A N 1
ATOM 674 C CA . ALA A 1 82 ? -3.352 -5.512 -2.257 1.00 84.31 82 ALA A CA 1
ATOM 675 C C . ALA A 1 82 ? -1.960 -6.066 -1.913 1.00 84.31 82 ALA A C 1
ATOM 677 O O . ALA A 1 82 ? -1.475 -6.958 -2.609 1.00 84.31 82 ALA A O 1
ATOM 678 N N . VAL A 1 83 ? -1.338 -5.597 -0.825 1.00 83.62 83 VAL A N 1
ATOM 679 C CA . VAL A 1 83 ? -0.051 -6.132 -0.346 1.00 83.62 83 VAL A CA 1
ATOM 680 C C . VAL A 1 83 ? -0.190 -7.586 0.114 1.00 83.62 83 VAL A C 1
ATOM 682 O O . VAL A 1 83 ? 0.635 -8.412 -0.263 1.00 83.62 83 VAL A O 1
ATOM 685 N N . LEU A 1 84 ? -1.245 -7.916 0.864 1.00 79.38 84 LEU A N 1
ATOM 686 C CA . LEU A 1 84 ? -1.465 -9.267 1.402 1.00 79.38 84 LEU A CA 1
ATOM 687 C C . LEU A 1 84 ? -1.869 -10.302 0.341 1.00 79.38 84 LEU A C 1
ATOM 689 O O . LEU A 1 84 ? -1.564 -11.482 0.481 1.00 79.38 84 LEU A O 1
ATOM 693 N N . THR A 1 85 ? -2.579 -9.884 -0.708 1.00 78.12 85 THR A N 1
ATOM 694 C CA . THR A 1 85 ? -3.093 -10.792 -1.751 1.00 78.12 85 THR A CA 1
ATOM 695 C C . THR A 1 85 ? -2.146 -10.942 -2.938 1.00 78.12 85 THR A C 1
ATOM 697 O O . THR A 1 85 ? -2.238 -11.920 -3.682 1.00 78.12 85 THR A O 1
ATOM 700 N N . THR A 1 86 ? -1.215 -10.003 -3.129 1.00 79.62 86 THR A N 1
ATOM 701 C CA . THR A 1 86 ? -0.229 -10.090 -4.207 1.00 79.62 86 THR A CA 1
ATOM 702 C C . THR A 1 86 ? 0.867 -11.076 -3.828 1.00 79.62 86 THR A C 1
ATOM 704 O O . THR A 1 86 ? 1.620 -10.858 -2.884 1.00 79.62 86 THR A O 1
ATOM 707 N N . THR A 1 87 ? 1.039 -12.131 -4.625 1.00 72.44 87 THR A N 1
ATOM 708 C CA . THR A 1 87 ? 2.182 -13.040 -4.489 1.00 72.44 87 THR A CA 1
ATOM 709 C C . THR A 1 87 ? 3.465 -12.308 -4.878 1.00 72.44 87 THR A C 1
ATOM 711 O O . THR A 1 87 ? 3.777 -12.159 -6.064 1.00 72.44 87 THR A O 1
ATOM 714 N N . LEU A 1 88 ? 4.199 -11.810 -3.889 1.00 76.50 88 LEU A N 1
ATOM 715 C CA . LEU A 1 88 ? 5.506 -11.192 -4.080 1.00 76.50 88 LEU A CA 1
ATOM 716 C C . LEU A 1 88 ? 6.620 -12.240 -3.898 1.00 76.50 88 LEU A C 1
ATOM 718 O O . LEU A 1 88 ? 6.430 -13.222 -3.186 1.00 76.50 88 LEU A O 1
ATOM 722 N N . PRO A 1 89 ? 7.805 -12.047 -4.510 1.00 75.19 89 PRO A N 1
ATOM 723 C CA . PRO A 1 89 ? 8.953 -12.943 -4.315 1.00 75.19 89 PRO A CA 1
ATOM 724 C C . PRO A 1 89 ? 9.442 -13.019 -2.860 1.00 75.19 89 PRO A C 1
ATOM 726 O O . PRO A 1 89 ? 10.180 -13.928 -2.502 1.00 75.19 89 PRO A O 1
ATOM 729 N N . SER A 1 90 ? 9.072 -12.031 -2.046 1.00 80.88 90 SER A N 1
ATOM 730 C CA . SER A 1 90 ? 9.356 -11.945 -0.621 1.00 80.88 90 SER A CA 1
ATOM 731 C C . SER A 1 90 ? 8.075 -11.540 0.103 1.00 80.88 90 SER A C 1
ATOM 733 O O . SER A 1 90 ? 7.342 -10.681 -0.388 1.00 80.88 90 SER A O 1
ATOM 735 N N . ASN A 1 91 ? 7.822 -12.162 1.256 1.00 84.06 91 ASN A N 1
ATOM 736 C CA . ASN A 1 91 ? 6.638 -11.926 2.079 1.00 84.06 91 ASN A CA 1
ATOM 737 C C . ASN A 1 91 ? 6.888 -10.943 3.240 1.00 84.06 91 ASN A C 1
ATOM 739 O O . ASN A 1 91 ? 6.031 -10.778 4.100 1.00 84.06 91 ASN A O 1
ATOM 743 N N . GLU A 1 92 ? 8.036 -10.261 3.276 1.00 89.50 92 GLU A N 1
ATOM 744 C CA . GLU A 1 92 ? 8.424 -9.400 4.409 1.00 89.50 92 GLU A CA 1
ATOM 745 C C . GLU A 1 92 ? 7.430 -8.263 4.677 1.00 89.50 92 GLU A C 1
ATOM 747 O O . GLU A 1 92 ? 7.228 -7.877 5.822 1.00 89.50 92 GLU A O 1
ATOM 752 N N . LEU A 1 93 ? 6.773 -7.731 3.639 1.00 87.69 93 LEU A N 1
ATOM 753 C CA . LEU A 1 93 ? 5.715 -6.732 3.823 1.00 87.69 93 LEU A CA 1
ATOM 754 C C . LEU A 1 93 ? 4.499 -7.325 4.548 1.00 87.69 93 LEU A C 1
ATOM 756 O O . LEU A 1 93 ? 3.920 -6.669 5.408 1.00 87.69 93 LEU A O 1
ATOM 760 N N . GLY A 1 94 ? 4.127 -8.566 4.225 1.00 87.38 94 GLY A N 1
ATOM 761 C CA . GLY A 1 94 ? 3.059 -9.286 4.918 1.00 87.38 94 GLY A CA 1
ATOM 762 C C . GLY A 1 94 ? 3.429 -9.600 6.367 1.00 87.38 94 GLY A C 1
ATOM 763 O O . GLY A 1 94 ? 2.602 -9.432 7.260 1.00 87.38 94 GLY A O 1
ATOM 764 N N . GLU A 1 95 ? 4.686 -9.975 6.612 1.00 89.81 95 GLU A N 1
ATOM 765 C CA . GLU A 1 95 ? 5.223 -10.186 7.962 1.00 89.81 95 GLU A CA 1
ATOM 766 C C . GLU A 1 95 ? 5.176 -8.896 8.792 1.00 89.81 95 GLU A C 1
ATOM 768 O O . GLU A 1 95 ? 4.685 -8.917 9.916 1.00 89.81 95 GLU A O 1
ATOM 773 N N . ILE A 1 96 ? 5.563 -7.752 8.216 1.00 91.62 96 ILE A N 1
ATOM 774 C CA . ILE A 1 96 ? 5.432 -6.444 8.876 1.00 91.62 96 ILE A CA 1
ATOM 775 C C . ILE A 1 96 ? 3.982 -6.173 9.275 1.00 91.62 96 ILE A C 1
ATOM 777 O O . ILE A 1 96 ? 3.735 -5.756 10.398 1.00 91.62 96 ILE A O 1
ATOM 781 N N . ILE A 1 97 ? 3.017 -6.408 8.383 1.00 88.81 97 ILE A N 1
ATOM 782 C CA . ILE A 1 97 ? 1.595 -6.181 8.690 1.00 88.81 97 ILE A CA 1
ATOM 783 C C . ILE A 1 97 ? 1.131 -7.110 9.821 1.00 88.81 97 ILE A C 1
ATOM 785 O O . ILE A 1 97 ? 0.323 -6.698 10.653 1.00 88.81 97 ILE A O 1
ATOM 789 N N . SER A 1 98 ? 1.653 -8.340 9.881 1.00 88.44 98 SER A N 1
ATOM 790 C CA . SER A 1 98 ? 1.304 -9.305 10.929 1.00 88.44 98 SER A CA 1
ATOM 791 C C . SER A 1 98 ? 1.738 -8.872 12.335 1.00 88.44 98 SER A C 1
ATOM 793 O O . SER A 1 98 ? 1.089 -9.260 13.307 1.00 88.44 98 SER A O 1
ATOM 795 N N . ASP A 1 99 ? 2.738 -7.989 12.443 1.00 91.81 99 ASP A N 1
ATOM 796 C CA . ASP A 1 99 ? 3.151 -7.371 13.711 1.00 91.81 99 ASP A CA 1
ATOM 797 C C . ASP A 1 99 ? 2.073 -6.409 14.277 1.00 91.81 99 ASP A C 1
ATOM 799 O O . ASP A 1 99 ? 2.120 -6.046 15.455 1.00 91.81 99 ASP A O 1
ATOM 803 N N . TYR A 1 100 ? 1.070 -6.014 13.476 1.00 90.44 100 TYR A N 1
ATOM 804 C CA . TYR A 1 100 ? 0.018 -5.051 13.836 1.00 90.44 100 TYR A CA 1
ATOM 805 C C . TYR A 1 100 ? -1.390 -5.682 13.794 1.00 90.44 100 TYR A C 1
ATOM 807 O O . TYR A 1 100 ? -2.161 -5.453 12.854 1.00 90.44 100 TYR A O 1
ATOM 815 N N . PRO A 1 101 ? -1.801 -6.437 14.829 1.00 86.81 101 PRO A N 1
ATOM 816 C CA . PRO A 1 101 ? -3.062 -7.185 14.814 1.00 86.81 101 PRO A CA 1
ATOM 817 C C . PRO A 1 101 ? -4.315 -6.301 14.709 1.00 86.81 101 PRO A C 1
ATOM 819 O O . PRO A 1 101 ? -5.323 -6.721 14.144 1.00 86.81 101 PRO A O 1
ATOM 822 N N . ASN A 1 102 ? -4.270 -5.059 15.196 1.00 88.06 102 ASN A N 1
ATOM 823 C CA . ASN A 1 102 ? -5.388 -4.122 15.056 1.00 88.06 102 ASN A CA 1
ATOM 824 C C . ASN A 1 102 ? -5.630 -3.692 13.599 1.00 88.06 102 ASN A C 1
ATOM 826 O O . ASN A 1 102 ? -6.779 -3.480 13.230 1.00 88.06 102 ASN A O 1
ATOM 830 N N . LEU A 1 103 ? -4.587 -3.607 12.764 1.00 85.88 103 LEU A N 1
ATOM 831 C CA . LEU A 1 103 ? -4.729 -3.337 11.333 1.00 85.88 103 LEU A CA 1
ATOM 832 C C . LEU A 1 103 ? -5.373 -4.535 10.628 1.00 85.88 103 LEU A C 1
ATOM 834 O O . LEU A 1 103 ? -6.210 -4.347 9.747 1.00 85.88 103 LEU A O 1
ATOM 838 N N . GLY A 1 104 ? -5.043 -5.757 11.057 1.00 83.81 104 GLY A N 1
ATOM 839 C CA . GLY A 1 104 ? -5.720 -6.974 10.604 1.00 83.81 104 GLY A CA 1
ATOM 840 C C . GLY A 1 104 ? -7.210 -6.979 10.960 1.00 83.81 104 GLY A C 1
ATOM 841 O O . GLY A 1 104 ? -8.054 -7.184 10.086 1.00 83.81 104 GLY A O 1
ATOM 842 N N . ASN A 1 105 ? -7.540 -6.673 12.219 1.00 84.81 105 ASN A N 1
ATOM 843 C CA . ASN A 1 105 ? -8.927 -6.574 12.686 1.00 84.81 105 ASN A CA 1
ATOM 844 C C . ASN A 1 105 ? -9.702 -5.484 11.936 1.00 84.81 105 ASN A C 1
ATOM 846 O O . ASN A 1 105 ? -10.799 -5.743 11.447 1.00 84.81 105 ASN A O 1
ATOM 850 N N . PHE A 1 106 ? -9.100 -4.304 11.770 1.00 86.69 106 PHE A N 1
ATOM 851 C CA . PHE A 1 106 ? -9.640 -3.216 10.958 1.00 86.69 106 PHE A CA 1
ATOM 852 C C . PHE A 1 106 ? -9.980 -3.683 9.542 1.00 86.69 106 PHE A C 1
ATOM 854 O O . PHE A 1 106 ? -11.093 -3.459 9.068 1.00 86.69 106 PHE A O 1
ATOM 861 N N . CYS A 1 107 ? -9.064 -4.398 8.883 1.00 83.25 107 CYS A N 1
ATOM 862 C CA . CYS A 1 107 ? -9.320 -4.886 7.534 1.00 83.25 107 CYS A CA 1
ATOM 863 C C . CYS A 1 107 ? -10.528 -5.837 7.482 1.00 83.25 107 CYS A C 1
ATOM 865 O O . CYS A 1 107 ? -11.344 -5.754 6.562 1.00 83.25 107 CYS A O 1
ATOM 867 N N . GLY A 1 108 ? -10.676 -6.702 8.490 1.00 82.69 108 GLY A N 1
ATOM 868 C CA . GLY A 1 108 ? -11.835 -7.582 8.640 1.00 82.69 108 GLY A CA 1
ATOM 869 C C . GLY A 1 108 ? -13.145 -6.812 8.822 1.00 82.69 108 GLY A C 1
ATOM 870 O O . GLY A 1 108 ? -14.114 -7.075 8.107 1.00 82.69 108 GLY A O 1
ATOM 871 N N . THR A 1 109 ? -13.166 -5.828 9.723 1.00 82.31 109 THR A N 1
ATOM 872 C CA . THR A 1 109 ? -14.363 -5.027 10.025 1.00 82.31 109 THR A CA 1
ATOM 873 C C . THR A 1 109 ? -14.831 -4.209 8.822 1.00 82.31 109 THR A C 1
ATOM 875 O O . THR A 1 109 ? -16.025 -4.197 8.500 1.00 82.31 109 THR A O 1
ATOM 878 N N . ILE A 1 110 ? -13.907 -3.557 8.111 1.00 83.69 110 ILE A N 1
ATOM 879 C CA . ILE A 1 110 ? -14.248 -2.757 6.927 1.00 83.69 110 ILE A CA 1
ATOM 880 C C . ILE A 1 110 ? -14.682 -3.660 5.767 1.00 83.69 110 ILE A C 1
ATOM 882 O O . ILE A 1 110 ? -15.662 -3.346 5.091 1.00 83.69 110 ILE A O 1
ATOM 886 N N . SER A 1 111 ? -14.027 -4.808 5.567 1.00 81.81 111 SER A N 1
ATOM 887 C CA . SER A 1 111 ? -14.423 -5.787 4.545 1.00 81.81 111 SER A CA 1
ATOM 888 C C . SER A 1 111 ? -15.833 -6.339 4.792 1.00 81.81 111 SER A C 1
ATOM 890 O O . SER A 1 111 ? -16.661 -6.379 3.880 1.00 81.81 111 SER A O 1
ATOM 892 N N . ALA A 1 112 ? -16.156 -6.686 6.043 1.00 81.38 112 ALA A N 1
ATOM 893 C CA . ALA A 1 112 ? -17.500 -7.118 6.423 1.00 81.38 112 ALA A CA 1
ATOM 894 C C . ALA A 1 112 ? -18.546 -6.016 6.182 1.00 81.38 112 ALA A C 1
ATOM 896 O O . ALA A 1 112 ? -19.601 -6.286 5.612 1.00 81.38 112 ALA A O 1
ATOM 897 N N . SER A 1 113 ? -18.227 -4.771 6.547 1.00 75.94 113 SER A N 1
ATOM 898 C CA . SER A 1 113 ? -19.110 -3.617 6.335 1.00 75.94 113 SER A CA 1
ATOM 899 C C . SER A 1 113 ? -19.354 -3.333 4.850 1.00 75.94 113 SER A C 1
ATOM 901 O O . SER A 1 113 ? -20.477 -3.037 4.457 1.00 75.94 113 SER A O 1
ATOM 903 N N . HIS A 1 114 ? -18.328 -3.466 4.006 1.00 67.94 114 HIS A N 1
ATOM 904 C CA . HIS A 1 114 ? -18.451 -3.273 2.561 1.00 67.94 114 HIS A CA 1
ATOM 905 C C . HIS A 1 114 ? -19.403 -4.297 1.927 1.00 67.94 114 HIS A C 1
ATOM 907 O O . HIS A 1 114 ? -20.244 -3.927 1.115 1.00 67.94 114 HIS A O 1
ATOM 913 N N . ASN A 1 115 ? -19.347 -5.565 2.346 1.00 63.44 115 ASN A N 1
ATOM 914 C CA . ASN A 1 115 ? -20.249 -6.607 1.838 1.00 63.44 115 ASN A CA 1
ATOM 915 C C . ASN A 1 115 ? -21.728 -6.385 2.215 1.00 63.44 115 ASN A C 1
ATOM 917 O O . ASN A 1 115 ? -22.605 -6.931 1.552 1.00 63.44 115 ASN A O 1
ATOM 921 N N . LEU A 1 116 ? -22.014 -5.576 3.242 1.00 56.88 116 LEU A N 1
ATOM 922 C CA . LEU A 1 116 ? -23.378 -5.202 3.634 1.00 56.88 116 LEU A CA 1
ATOM 923 C C . LEU A 1 116 ? -23.964 -4.058 2.792 1.00 56.88 116 LEU A C 1
ATOM 925 O O . LEU A 1 116 ? -25.170 -3.857 2.824 1.00 56.88 116 LEU A O 1
ATOM 929 N N . ILE A 1 117 ? -23.141 -3.306 2.051 1.00 51.31 117 ILE A N 1
ATOM 930 C CA . ILE A 1 117 ? -23.586 -2.153 1.242 1.00 51.31 117 ILE A CA 1
ATOM 931 C C . ILE A 1 117 ? -23.988 -2.580 -0.186 1.00 51.31 117 ILE A C 1
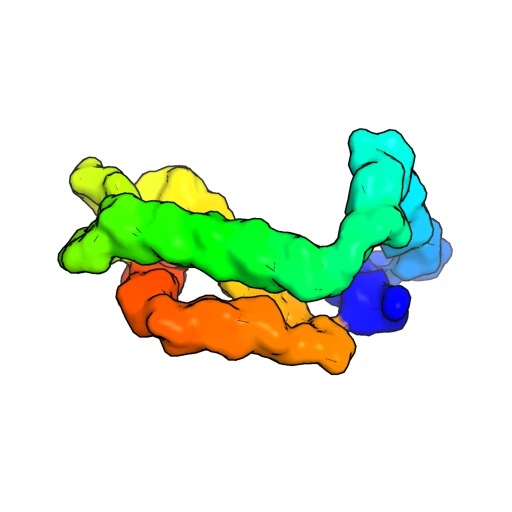ATOM 933 O O . ILE A 1 117 ? -24.648 -1.827 -0.897 1.00 51.31 117 ILE A O 1
ATOM 937 N N . ILE A 1 118 ? -23.606 -3.789 -0.614 1.00 47.41 118 ILE A N 1
ATOM 938 C CA . ILE A 1 118 ? -23.814 -4.306 -1.984 1.00 47.41 118 ILE A CA 1
ATOM 939 C C . ILE A 1 118 ? -24.905 -5.401 -2.039 1.00 47.41 118 ILE A C 1
ATOM 941 O O . ILE A 1 118 ? -25.061 -6.060 -3.065 1.00 47.41 118 ILE A O 1
ATOM 945 N N . ASN A 1 119 ? -25.656 -5.601 -0.953 1.00 37.91 119 ASN A N 1
ATOM 946 C CA . ASN A 1 119 ? -26.853 -6.453 -0.879 1.00 37.91 119 ASN A CA 1
ATOM 947 C C . ASN A 1 119 ? -28.070 -5.591 -0.540 1.00 37.91 119 ASN A C 1
ATOM 949 O O . ASN A 1 119 ? -29.165 -5.909 -1.052 1.00 37.91 119 ASN A O 1
#

Sequence (119 aa):
MQHTAQVYCSGMPWPLRHIVPWLRRAELLWRDWKWLTTKKEDILQDFRAACDALHKRLGNRDAFFDGGPSCLDVLVLSHVQAVLTTTLPSNELGEIISDYPNLGNFCGTISASHNLIIN

Secondary structure (DSSP, 8-state):
-HHHHHHHHTTPPTTHHHHHHHHHHHHHHHH-THHHHS-HHHHHHHHHHHHHHHHHHHTT-SSSSTTS--HHHHHHHHHHHHHHHS--S--HHHHHHHT-HHHHHHHHHHHHHHHHH--

Organism: Geodia barretti (NCBI:txid519541)

InterPro domains:
  IPR033468 Metaxin, glutathione S-transferase domain [PF17171] (48-109)
  IPR036282 Glutathione S-transferase, C-terminal domain superfamily [SSF47616] (27-112)
  IPR050931 Mitochondrial Protein Transport Metaxin [PTHR12289] (2-111)